Protein AF-A0A9Q8ZAK4-F1 (afdb_monomer_lite)

Structure (mmCIF, N/CA/C/O backbone):
data_AF-A0A9Q8ZAK4-F1
#
_entry.id   AF-A0A9Q8ZAK4-F1
#
loop_
_atom_site.group_PDB
_atom_site.id
_atom_site.type_symbol
_atom_site.label_atom_id
_atom_site.label_alt_id
_atom_site.label_comp_id
_atom_site.label_asym_id
_atom_site.label_entity_id
_atom_site.label_seq_id
_atom_site.pdbx_PDB_ins_code
_atom_site.Cartn_x
_atom_site.Cartn_y
_atom_site.Cartn_z
_atom_site.occupancy
_atom_site.B_iso_or_equiv
_atom_site.auth_seq_id
_atom_site.auth_comp_id
_atom_site.auth_asym_id
_atom_site.auth_atom_id
_atom_site.pdbx_PDB_model_num
ATOM 1 N N . MET A 1 1 ? 20.906 -42.081 -6.241 1.00 56.72 1 MET A N 1
ATOM 2 C CA . MET A 1 1 ? 20.458 -42.045 -4.827 1.00 56.72 1 MET A CA 1
ATOM 3 C C . MET A 1 1 ? 19.533 -43.233 -4.603 1.00 56.72 1 MET A C 1
ATOM 5 O O . MET A 1 1 ? 18.628 -43.411 -5.404 1.00 56.72 1 MET A O 1
ATOM 9 N N . SER A 1 2 ? 19.815 -44.081 -3.608 1.00 61.69 2 SER A N 1
ATOM 10 C CA . SER A 1 2 ? 19.090 -45.343 -3.361 1.00 61.69 2 SER A CA 1
ATOM 11 C C . SER A 1 2 ? 17.589 -45.105 -3.151 1.00 61.69 2 SER A C 1
ATOM 13 O O . SER A 1 2 ? 17.225 -44.240 -2.353 1.00 61.69 2 SER A O 1
ATOM 15 N N . ASP A 1 3 ? 16.723 -45.868 -3.829 1.00 68.31 3 ASP A N 1
ATOM 16 C CA . ASP A 1 3 ? 15.257 -45.692 -3.817 1.00 68.31 3 ASP A CA 1
ATOM 17 C C . ASP A 1 3 ? 14.635 -45.694 -2.416 1.00 68.31 3 ASP A C 1
ATOM 19 O O . ASP A 1 3 ? 13.614 -45.049 -2.193 1.00 68.31 3 ASP A O 1
ATOM 23 N N . ARG A 1 4 ? 15.293 -46.314 -1.431 1.00 71.94 4 ARG A N 1
ATOM 24 C CA . ARG A 1 4 ? 14.841 -46.327 -0.031 1.00 71.94 4 ARG A CA 1
ATOM 25 C C . ARG A 1 4 ? 14.825 -44.936 0.610 1.00 71.94 4 ARG A C 1
ATOM 27 O O . ARG A 1 4 ? 13.959 -44.657 1.430 1.00 71.94 4 ARG A O 1
ATOM 34 N N . SER A 1 5 ? 15.730 -44.042 0.206 1.00 74.25 5 SER A N 1
ATOM 35 C CA . SER A 1 5 ? 15.838 -42.684 0.770 1.00 74.25 5 SER A CA 1
ATOM 36 C C . SER A 1 5 ? 14.594 -41.822 0.517 1.00 74.25 5 SER A C 1
ATOM 38 O O . SER A 1 5 ? 14.198 -41.052 1.389 1.00 74.25 5 SER A O 1
ATOM 40 N N . LYS A 1 6 ? 13.911 -42.013 -0.619 1.00 74.06 6 LYS A N 1
ATOM 41 C CA . LYS A 1 6 ? 12.678 -41.284 -0.959 1.00 74.06 6 LYS A CA 1
ATOM 42 C C . LYS A 1 6 ? 11.529 -41.642 -0.012 1.00 74.06 6 LYS A C 1
ATOM 44 O O . LYS A 1 6 ? 10.788 -40.759 0.405 1.00 74.0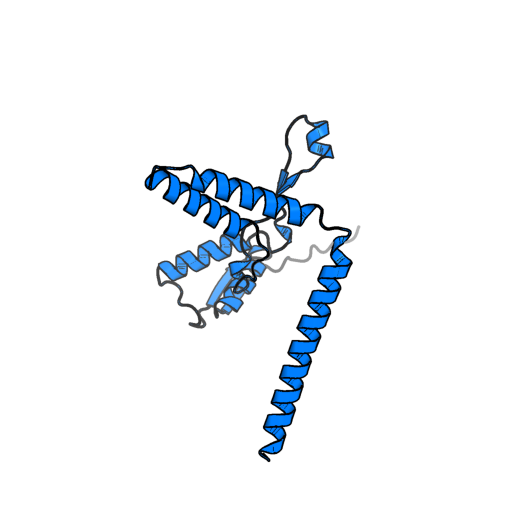6 6 LYS A O 1
ATOM 49 N N . TYR A 1 7 ? 11.423 -42.914 0.379 1.00 83.19 7 TYR A N 1
ATOM 50 C CA . TYR A 1 7 ? 10.396 -43.380 1.315 1.00 83.19 7 TYR A CA 1
ATOM 51 C C . TYR A 1 7 ? 10.625 -42.868 2.738 1.00 83.19 7 TYR A C 1
ATOM 53 O O . TYR A 1 7 ? 9.658 -42.549 3.420 1.00 83.19 7 TYR A O 1
ATOM 61 N N . TYR A 1 8 ? 11.881 -42.723 3.175 1.00 84.81 8 TYR A N 1
ATOM 62 C CA . TYR A 1 8 ? 12.183 -42.111 4.473 1.00 84.81 8 TYR A CA 1
ATOM 63 C C . TYR A 1 8 ? 11.834 -40.622 4.504 1.00 84.81 8 TYR A C 1
ATOM 65 O O . TYR A 1 8 ? 11.257 -40.158 5.482 1.00 84.81 8 TYR A O 1
ATOM 73 N N . ILE A 1 9 ? 12.125 -39.884 3.428 1.00 85.00 9 ILE A N 1
ATOM 74 C CA . ILE A 1 9 ? 11.768 -38.462 3.318 1.00 85.00 9 ILE A CA 1
ATOM 75 C C . ILE A 1 9 ? 10.245 -38.295 3.291 1.00 85.00 9 ILE A C 1
ATOM 77 O O . ILE A 1 9 ? 9.699 -37.481 4.034 1.00 85.00 9 ILE A O 1
ATOM 81 N N . LEU A 1 10 ? 9.549 -39.103 2.485 1.00 85.88 10 LEU A N 1
ATOM 82 C CA . LEU A 1 10 ? 8.091 -39.070 2.401 1.00 85.88 10 LEU A CA 1
ATOM 83 C C . LEU A 1 10 ? 7.437 -39.476 3.731 1.00 85.88 10 LEU A C 1
ATOM 85 O O . LEU A 1 10 ? 6.501 -38.823 4.181 1.00 85.88 10 LEU A O 1
ATOM 89 N N . GLY A 1 11 ? 7.962 -40.508 4.392 1.00 87.50 11 GLY A N 1
ATOM 90 C CA . GLY A 1 11 ? 7.497 -40.950 5.705 1.00 87.50 11 GLY A CA 1
ATOM 91 C C . GLY A 1 11 ? 7.700 -39.891 6.789 1.00 87.50 11 GLY A C 1
ATOM 92 O O . GLY A 1 11 ? 6.776 -39.620 7.551 1.00 87.50 11 GLY A O 1
ATOM 93 N N . ALA A 1 12 ? 8.865 -39.238 6.824 1.00 87.44 12 ALA A N 1
ATOM 94 C CA . ALA A 1 12 ? 9.144 -38.151 7.762 1.00 87.44 12 ALA A CA 1
ATOM 95 C C . ALA A 1 12 ? 8.226 -36.938 7.530 1.00 87.44 12 ALA A C 1
ATOM 97 O O . ALA A 1 12 ? 7.729 -36.351 8.491 1.00 87.44 12 ALA A O 1
ATOM 98 N N . PHE A 1 13 ? 7.947 -36.599 6.267 1.00 91.19 13 PHE A N 1
ATOM 99 C CA . PHE A 1 13 ? 7.023 -35.522 5.913 1.00 91.19 13 PHE A CA 1
ATOM 100 C C . PHE A 1 13 ? 5.583 -35.828 6.351 1.00 91.19 13 PHE A C 1
ATOM 102 O O . PHE A 1 13 ? 4.941 -34.992 6.985 1.00 91.19 13 PHE A O 1
ATOM 109 N N . LEU A 1 14 ? 5.089 -37.040 6.076 1.00 92.50 14 LEU A N 1
ATOM 110 C CA . LEU A 1 14 ? 3.740 -37.461 6.470 1.00 92.50 14 LEU A CA 1
ATOM 111 C C . LEU A 1 14 ? 3.579 -37.537 7.993 1.00 92.50 14 LEU A C 1
ATOM 113 O O . LEU A 1 14 ? 2.558 -37.097 8.522 1.00 92.50 14 LEU A O 1
ATOM 117 N N . LEU A 1 15 ? 4.593 -38.037 8.707 1.00 92.44 15 LEU A N 1
ATOM 118 C CA . LEU A 1 15 ? 4.604 -38.065 10.170 1.00 92.44 15 LEU A CA 1
ATOM 119 C C . LEU A 1 15 ? 4.583 -36.643 10.753 1.00 92.44 15 LEU A C 1
ATOM 121 O O . LEU A 1 15 ? 3.821 -36.369 11.679 1.00 92.44 15 LEU A O 1
ATOM 125 N N . GLY A 1 16 ? 5.377 -35.730 10.183 1.00 88.56 16 GLY A N 1
ATOM 126 C CA . GLY A 1 16 ? 5.405 -34.321 10.576 1.00 88.56 16 GLY A CA 1
ATOM 127 C C . GLY A 1 16 ? 4.066 -33.617 10.348 1.00 88.56 16 GLY A C 1
ATOM 128 O O . GLY A 1 16 ? 3.574 -32.933 11.243 1.00 88.56 16 GLY A O 1
ATOM 129 N N . ALA A 1 17 ? 3.432 -33.839 9.194 1.00 87.31 17 ALA A N 1
ATOM 130 C CA . ALA A 1 17 ? 2.110 -33.292 8.891 1.00 87.31 17 ALA A CA 1
ATOM 131 C C . ALA A 1 17 ? 1.033 -33.825 9.853 1.00 87.31 17 ALA A C 1
ATOM 133 O O . ALA A 1 17 ? 0.234 -33.051 10.379 1.00 87.31 17 ALA A O 1
ATOM 134 N N . ALA A 1 18 ? 1.042 -35.130 10.146 1.00 90.81 18 ALA A N 1
ATOM 135 C CA . ALA A 1 18 ? 0.107 -35.738 11.091 1.00 90.81 18 ALA A CA 1
ATOM 136 C C . ALA A 1 18 ? 0.296 -35.204 12.522 1.00 90.81 18 ALA A C 1
ATOM 138 O O . ALA A 1 18 ? -0.685 -34.884 13.196 1.00 90.81 18 ALA A O 1
ATOM 139 N N . ALA A 1 19 ? 1.545 -35.053 12.973 1.00 88.75 19 ALA A N 1
ATOM 140 C CA . ALA A 1 19 ? 1.863 -34.477 14.276 1.00 88.75 19 ALA A CA 1
ATOM 141 C C . ALA A 1 19 ? 1.426 -33.007 14.376 1.00 88.75 19 ALA A C 1
ATOM 143 O O . ALA A 1 19 ? 0.854 -32.612 15.391 1.00 88.75 19 ALA A O 1
ATOM 144 N N . ALA A 1 20 ? 1.623 -32.217 13.316 1.00 83.38 20 ALA A N 1
ATOM 145 C CA . ALA A 1 20 ? 1.186 -30.823 13.260 1.00 83.38 20 ALA A CA 1
ATOM 146 C C . ALA A 1 20 ? -0.344 -30.689 13.341 1.00 83.38 20 ALA A C 1
ATOM 148 O O . ALA A 1 20 ? -0.843 -29.849 14.087 1.00 83.38 20 ALA A O 1
ATOM 149 N N . ILE A 1 21 ? -1.090 -31.550 12.639 1.00 88.12 21 ILE A N 1
ATOM 150 C CA . ILE A 1 21 ? -2.563 -31.583 12.695 1.00 88.12 21 ILE A CA 1
ATOM 151 C C . ILE A 1 21 ? -3.055 -32.020 14.084 1.00 88.12 21 ILE A C 1
ATOM 153 O O . ILE A 1 21 ? -4.011 -31.458 14.617 1.00 88.12 21 ILE A O 1
ATOM 157 N N . ALA A 1 22 ? -2.414 -33.017 14.698 1.00 86.44 22 ALA A N 1
ATOM 158 C CA . ALA A 1 22 ? -2.772 -33.464 16.044 1.00 86.44 22 ALA A CA 1
ATOM 159 C C . ALA A 1 22 ? -2.488 -32.381 17.097 1.00 86.44 22 ALA A C 1
ATOM 161 O O . ALA A 1 22 ? -3.293 -32.171 18.007 1.00 86.44 22 ALA A O 1
ATOM 162 N N . TYR A 1 23 ? -1.367 -31.671 16.952 1.00 85.81 23 TYR A N 1
ATOM 163 C CA . TYR A 1 23 ? -0.989 -30.570 17.828 1.00 85.81 23 TYR A CA 1
ATOM 164 C C . TYR A 1 23 ? -1.939 -29.377 17.685 1.00 85.81 23 TYR A C 1
ATOM 166 O O . TYR A 1 23 ? -2.430 -28.880 18.696 1.00 85.81 23 TYR A O 1
ATOM 174 N N . SER A 1 24 ? -2.282 -28.969 16.457 1.00 79.56 24 SER A N 1
ATOM 175 C CA . SER A 1 24 ? -3.231 -27.870 16.235 1.00 79.56 24 SER A CA 1
ATOM 176 C C . SER A 1 24 ? -4.619 -28.196 16.782 1.00 79.56 24 SER A C 1
ATOM 178 O O . SER A 1 24 ? -5.216 -27.363 17.455 1.00 79.56 24 SER A O 1
ATOM 180 N N . LYS A 1 25 ? -5.098 -29.435 16.605 1.00 80.62 25 LYS A N 1
ATOM 181 C CA . LYS A 1 25 ? -6.383 -29.884 17.162 1.00 80.62 25 LYS A CA 1
ATOM 182 C C . LYS A 1 25 ? -6.397 -29.876 18.694 1.00 80.62 25 LYS A C 1
ATOM 184 O O . LYS A 1 25 ? -7.427 -29.568 19.289 1.00 80.62 25 LYS A O 1
ATOM 189 N N . ARG A 1 26 ? -5.268 -30.198 19.337 1.00 75.69 26 ARG A N 1
ATOM 190 C CA . ARG A 1 26 ? -5.114 -30.128 20.799 1.00 75.69 26 ARG A CA 1
ATOM 191 C C . ARG A 1 26 ? -5.068 -28.682 21.295 1.00 75.69 26 ARG A C 1
ATOM 193 O O . ARG A 1 26 ? -5.729 -28.374 22.278 1.00 75.69 26 ARG A O 1
ATOM 200 N N . LEU A 1 27 ? -4.382 -27.798 20.571 1.00 66.38 27 LEU A N 1
ATOM 201 C CA . LEU A 1 27 ? -4.333 -26.367 20.874 1.00 66.38 27 LEU A CA 1
ATOM 202 C C . LEU A 1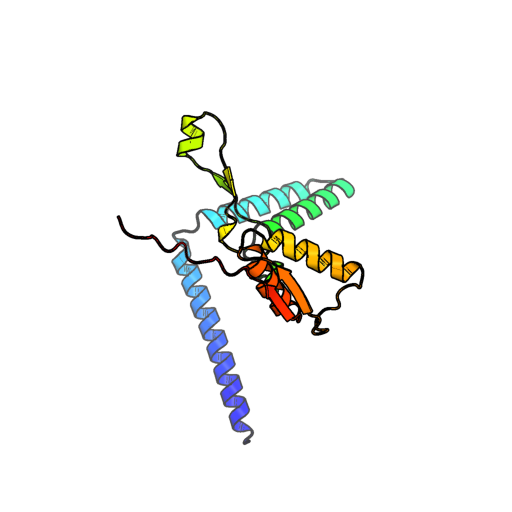 27 ? -5.718 -25.707 20.731 1.00 66.38 27 LEU A C 1
ATOM 204 O O . LEU A 1 27 ? -6.123 -24.921 21.580 1.00 66.38 27 LEU A O 1
ATOM 208 N N . SER A 1 28 ? -6.493 -26.082 19.707 1.00 56.44 28 SER A N 1
ATOM 209 C CA . SER A 1 28 ? -7.885 -25.637 19.543 1.00 56.44 28 SER A CA 1
ATOM 210 C C . SER A 1 28 ? -8.817 -26.150 20.647 1.00 56.44 28 SER A C 1
ATOM 212 O O . SER A 1 28 ? -9.809 -25.496 20.951 1.00 56.44 28 SER A O 1
ATOM 214 N N . ALA A 1 29 ? -8.516 -27.303 21.256 1.00 60.19 29 ALA A N 1
ATOM 215 C CA . ALA A 1 29 ? -9.269 -27.821 22.398 1.00 60.19 29 ALA A CA 1
ATOM 216 C C . ALA A 1 29 ? -8.908 -27.109 23.717 1.00 60.19 29 ALA A C 1
ATOM 218 O O . ALA A 1 29 ? -9.773 -26.976 24.578 1.00 60.19 29 ALA A O 1
ATOM 219 N N . GLU A 1 30 ? -7.670 -26.623 23.863 1.00 56.06 30 GLU A N 1
ATOM 220 C CA . GLU A 1 30 ? -7.218 -25.840 25.025 1.00 56.06 30 GLU A CA 1
ATOM 221 C C . GLU A 1 30 ? -7.658 -24.365 24.954 1.00 56.06 30 GLU A C 1
ATOM 223 O O . GLU A 1 30 ? -8.055 -23.803 25.972 1.00 56.06 30 GLU A O 1
ATOM 228 N N . ASN A 1 31 ? -7.708 -23.758 23.761 1.00 46.62 31 ASN A N 1
ATOM 229 C CA . ASN A 1 31 ? -8.187 -22.377 23.566 1.00 46.62 31 ASN A CA 1
ATOM 230 C C . ASN A 1 31 ? -9.713 -22.208 23.675 1.00 46.62 31 ASN A C 1
ATOM 232 O O . ASN A 1 31 ? -10.211 -21.087 23.651 1.00 46.62 31 ASN A O 1
ATOM 236 N N . ASN A 1 32 ? -10.478 -23.290 23.856 1.00 44.09 32 ASN A N 1
ATOM 237 C CA . ASN A 1 32 ? -11.934 -23.229 24.033 1.00 44.09 32 ASN A CA 1
ATOM 238 C C . ASN A 1 32 ? -12.396 -22.577 25.352 1.00 44.09 32 ASN A C 1
ATOM 240 O O . ASN A 1 32 ? -13.593 -22.564 25.629 1.00 44.09 32 ASN A O 1
ATOM 244 N N . ASN A 1 33 ? -11.473 -22.027 26.146 1.00 46.28 33 ASN A N 1
ATOM 245 C CA . ASN A 1 33 ? -11.776 -21.275 27.361 1.00 46.28 33 ASN A CA 1
ATOM 246 C C . ASN A 1 33 ? -11.605 -19.750 27.217 1.00 46.28 33 ASN A C 1
ATOM 248 O O . ASN A 1 33 ? -11.805 -19.052 28.205 1.00 46.28 33 ASN A O 1
ATOM 252 N N . ASP A 1 34 ? -11.271 -19.230 26.024 1.00 47.72 34 ASP A N 1
ATOM 253 C CA . ASP A 1 34 ? -11.082 -17.780 25.802 1.00 47.72 34 ASP A CA 1
ATOM 254 C C . ASP A 1 34 ? -11.651 -17.273 24.451 1.00 47.72 34 ASP A C 1
ATOM 256 O O . ASP A 1 34 ? -11.241 -16.249 23.911 1.00 47.72 34 ASP A O 1
ATOM 260 N N . ASN A 1 35 ? -12.629 -17.987 23.878 1.00 45.91 35 ASN A N 1
ATOM 261 C CA . ASN A 1 35 ? -13.191 -17.710 22.545 1.00 45.91 35 ASN A CA 1
ATOM 262 C C . ASN A 1 35 ? -14.446 -16.814 22.584 1.00 45.91 35 ASN A C 1
ATOM 264 O O . ASN A 1 35 ? -15.500 -17.178 22.062 1.00 45.91 35 ASN A O 1
ATOM 268 N N . GLY A 1 36 ? -14.350 -15.633 23.199 1.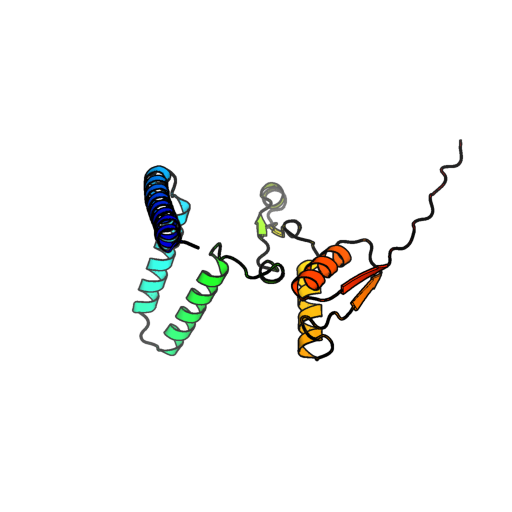00 49.06 36 GLY A N 1
ATOM 269 C CA . GLY A 1 36 ? -15.442 -14.646 23.183 1.00 49.06 36 GLY A CA 1
ATOM 270 C C . GLY A 1 36 ? -15.673 -14.004 21.806 1.00 49.06 36 GLY A C 1
ATOM 271 O O . GLY A 1 36 ? -16.817 -13.772 21.411 1.00 49.06 36 GLY A O 1
ATOM 272 N N . ASP A 1 37 ? -14.601 -13.772 21.044 1.00 51.19 37 ASP A N 1
ATOM 273 C CA . ASP A 1 37 ? -14.655 -12.924 19.846 1.00 51.19 37 ASP A CA 1
ATOM 274 C C . ASP A 1 37 ? -14.965 -13.705 18.553 1.00 51.19 37 ASP A C 1
ATOM 276 O O . ASP A 1 37 ? -15.833 -13.285 17.781 1.00 51.19 37 ASP A O 1
ATOM 280 N N . ASP A 1 38 ? -14.375 -14.888 18.341 1.00 49.72 38 ASP A N 1
ATOM 281 C CA . ASP A 1 38 ? -14.614 -15.706 17.133 1.00 49.72 38 ASP A CA 1
ATOM 282 C C . ASP A 1 38 ? -16.042 -16.272 17.065 1.00 49.72 38 ASP A C 1
ATOM 284 O O . ASP A 1 38 ? -16.639 -16.400 15.990 1.00 49.72 38 ASP A O 1
ATOM 288 N N . GLN A 1 39 ? -16.636 -16.568 18.223 1.00 50.78 39 GLN A N 1
ATOM 289 C CA . GLN A 1 39 ? -17.994 -17.101 18.307 1.00 50.78 39 GLN A CA 1
ATOM 290 C C . GLN A 1 39 ? -19.045 -16.031 17.965 1.00 50.78 39 GLN A C 1
ATOM 292 O O . GLN A 1 39 ? -20.084 -16.351 17.381 1.00 50.78 39 GLN A O 1
ATOM 297 N N . SER A 1 40 ? -18.744 -14.755 18.242 1.00 55.56 40 SER A N 1
ATOM 298 C CA . SER A 1 40 ? -19.592 -13.616 17.873 1.00 55.56 40 SER A CA 1
ATOM 299 C C . SER A 1 40 ? -19.607 -13.381 16.359 1.00 55.56 40 SER A C 1
ATOM 301 O O . SER A 1 40 ? -20.674 -13.184 15.777 1.00 55.56 40 SER A O 1
ATOM 303 N N . LEU A 1 41 ? -18.449 -13.506 15.701 1.00 56.41 41 LEU A N 1
ATOM 304 C CA . LEU A 1 41 ? -18.294 -13.284 14.264 1.00 56.41 41 LEU A CA 1
ATOM 305 C C . LEU A 1 41 ? -18.984 -14.389 13.452 1.00 56.41 41 LEU A C 1
ATOM 307 O O . LEU A 1 41 ? -19.680 -14.108 12.476 1.00 56.41 41 LEU A O 1
ATOM 311 N N . LEU A 1 42 ? -18.861 -15.644 13.895 1.00 59.69 42 LEU A N 1
ATOM 312 C CA . LEU A 1 42 ? -19.557 -16.787 13.297 1.00 59.69 42 LEU A CA 1
ATOM 313 C C . LEU A 1 42 ? -21.077 -16.713 13.506 1.00 59.69 42 LEU A C 1
ATOM 315 O O . LEU A 1 42 ? -21.831 -16.994 12.574 1.00 59.69 42 LEU A O 1
ATOM 319 N N . ALA A 1 43 ? -21.543 -16.279 14.683 1.00 62.81 43 ALA A N 1
ATOM 320 C CA . ALA A 1 43 ? -22.968 -16.050 14.934 1.00 62.81 43 ALA A CA 1
ATOM 321 C C . ALA A 1 43 ? -23.529 -14.909 14.063 1.00 62.81 43 ALA A C 1
ATOM 323 O O . ALA A 1 43 ? -24.632 -15.012 13.517 1.00 62.81 43 ALA A O 1
ATOM 324 N N . GLN A 1 44 ? -22.747 -13.845 13.862 1.00 64.56 44 GLN A N 1
ATOM 325 C CA . GLN A 1 44 ? -23.103 -12.728 12.990 1.00 64.56 44 GLN A CA 1
ATOM 326 C C . GLN A 1 44 ? -23.171 -13.170 11.518 1.00 64.56 44 GLN A C 1
ATOM 328 O O . GLN A 1 44 ? -24.157 -12.875 10.840 1.00 64.56 44 GLN A O 1
ATOM 333 N N . GLN A 1 45 ? -22.211 -13.976 11.050 1.00 61.09 45 GLN A N 1
ATOM 334 C CA . GLN A 1 45 ? -22.228 -14.580 9.710 1.00 61.09 45 GLN A CA 1
ATOM 335 C C . GLN A 1 45 ? -23.427 -15.520 9.500 1.00 61.09 45 GLN A C 1
ATOM 337 O O . GLN A 1 45 ? -24.074 -15.471 8.453 1.00 61.09 45 GLN A O 1
ATOM 342 N N . GLN A 1 46 ? -23.778 -16.334 10.500 1.00 67.81 46 GLN A N 1
ATOM 343 C CA . GLN A 1 46 ? -24.948 -17.218 10.440 1.00 67.81 46 GLN A CA 1
ATOM 344 C C . GLN A 1 46 ? -26.266 -16.434 10.373 1.00 67.81 46 GLN A C 1
ATOM 346 O O . GLN A 1 46 ? -27.163 -16.805 9.614 1.00 67.81 46 GLN A O 1
ATOM 351 N N . SER A 1 47 ? -26.384 -15.323 11.108 1.00 66.62 47 SER A N 1
ATOM 352 C CA . SER A 1 47 ? -27.581 -14.470 11.057 1.00 66.62 47 SER A CA 1
ATOM 353 C C . SER A 1 47 ? -27.758 -13.764 9.705 1.00 66.62 47 SER A C 1
ATOM 355 O O . SER A 1 47 ? -28.877 -13.716 9.192 1.00 66.62 47 SER A O 1
ATOM 357 N N . LEU A 1 48 ? -26.665 -13.315 9.078 1.00 64.56 48 LEU A N 1
ATOM 358 C CA . LEU A 1 48 ? -26.671 -12.733 7.730 1.00 64.56 48 LEU A CA 1
ATOM 359 C C . LEU A 1 48 ? -27.062 -13.766 6.662 1.00 64.56 48 LEU A C 1
ATOM 361 O O . LEU A 1 48 ? -27.869 -13.469 5.781 1.00 64.56 48 LEU A O 1
ATOM 365 N N . LEU A 1 49 ? -26.562 -15.002 6.774 1.00 65.75 49 LEU A N 1
ATOM 366 C CA . LEU A 1 49 ? -26.954 -16.110 5.892 1.00 65.75 49 LEU A CA 1
ATOM 367 C C . LEU A 1 49 ? -28.446 -16.458 6.022 1.00 65.75 49 LEU A C 1
ATOM 369 O O . LEU A 1 49 ? -29.119 -16.693 5.018 1.00 65.75 49 LEU A O 1
ATOM 373 N N . LEU A 1 50 ? -28.991 -16.440 7.241 1.00 67.00 50 LEU A N 1
ATOM 374 C CA . LEU A 1 50 ? -30.420 -16.663 7.490 1.00 67.00 50 LEU A CA 1
ATOM 375 C C . LEU A 1 50 ? -31.302 -15.516 6.973 1.00 67.00 50 LEU A C 1
ATOM 377 O O . LEU A 1 50 ? -32.437 -15.757 6.558 1.00 67.00 50 LEU A O 1
ATOM 381 N N . GLN A 1 51 ? -30.804 -14.277 6.986 1.00 64.19 51 GLN A N 1
ATOM 382 C CA . GLN A 1 51 ? -31.490 -13.130 6.384 1.00 64.19 51 GLN A CA 1
ATOM 383 C C . GLN A 1 51 ? -31.495 -13.216 4.854 1.00 64.19 51 GLN A C 1
ATOM 385 O O . GLN A 1 51 ? -32.536 -12.976 4.248 1.00 64.19 51 GLN A O 1
ATOM 390 N N . LEU A 1 52 ? -30.385 -13.640 4.241 1.00 60.59 52 LEU A N 1
ATOM 391 C CA . LEU A 1 52 ? -30.277 -13.890 2.799 1.00 60.59 52 LEU A CA 1
ATOM 392 C C . LEU A 1 52 ? -31.233 -14.988 2.315 1.00 60.59 52 LEU A C 1
ATOM 394 O O . LEU A 1 52 ? -31.846 -14.842 1.262 1.00 60.59 52 LEU A O 1
ATOM 398 N N . ALA A 1 53 ? -31.429 -16.047 3.107 1.00 64.00 53 ALA A N 1
ATOM 399 C CA . ALA A 1 53 ? -32.353 -17.137 2.782 1.00 64.00 53 ALA A CA 1
ATOM 400 C C . ALA A 1 53 ? -33.839 -16.713 2.730 1.00 64.00 53 ALA A C 1
ATOM 402 O O . ALA A 1 53 ? -34.663 -17.450 2.196 1.00 64.00 53 ALA A O 1
ATOM 403 N N . LYS A 1 54 ? -34.195 -15.542 3.281 1.00 66.50 54 LYS A N 1
ATOM 404 C CA . LYS A 1 54 ? -35.563 -14.986 3.260 1.00 66.50 54 LYS A CA 1
ATOM 405 C C . LYS A 1 54 ? -35.815 -14.024 2.094 1.00 66.50 54 LYS A C 1
ATOM 407 O O . LYS A 1 54 ? -36.925 -13.507 1.966 1.00 66.50 54 LYS A O 1
ATOM 412 N N . VAL A 1 55 ? -34.800 -13.738 1.279 1.00 64.12 55 VAL A N 1
ATOM 413 C CA . VAL A 1 55 ? -34.898 -12.785 0.170 1.00 64.12 55 VAL A CA 1
ATOM 414 C C . VAL A 1 55 ? -35.406 -13.508 -1.078 1.00 64.12 55 VAL A C 1
ATOM 416 O O . VAL A 1 55 ? -34.719 -14.354 -1.638 1.00 64.12 55 VAL A O 1
ATOM 419 N N . ASN A 1 56 ? -36.606 -13.143 -1.533 1.00 62.59 56 ASN A N 1
ATOM 420 C CA . ASN A 1 56 ? -37.240 -13.724 -2.726 1.00 62.59 56 ASN A CA 1
ATOM 421 C C . ASN A 1 56 ? -36.874 -12.994 -4.033 1.00 62.59 56 ASN A C 1
ATOM 423 O O . ASN A 1 56 ? -37.338 -13.379 -5.104 1.00 62.59 56 ASN A O 1
ATOM 427 N N . ASP A 1 57 ? -36.073 -11.931 -3.947 1.00 75.75 57 ASP A N 1
ATOM 428 C CA . ASP A 1 57 ? -35.653 -11.101 -5.074 1.00 75.75 57 ASP A CA 1
ATOM 429 C C . ASP A 1 57 ? -34.184 -11.387 -5.431 1.00 75.75 57 ASP A C 1
ATOM 431 O O . ASP A 1 57 ? -33.275 -11.195 -4.617 1.00 75.75 57 ASP A O 1
ATOM 435 N N . LEU A 1 58 ? -33.956 -11.865 -6.657 1.00 67.31 58 LEU A N 1
ATOM 436 C CA . LEU A 1 58 ? -32.643 -12.281 -7.159 1.00 67.31 58 LEU A CA 1
ATOM 437 C C . LEU A 1 58 ? -31.621 -11.135 -7.166 1.00 67.31 58 LEU A C 1
ATOM 439 O O . LEU A 1 58 ? -30.438 -11.379 -6.914 1.00 67.31 58 LEU A O 1
ATOM 443 N N . ASP A 1 59 ? -32.054 -9.893 -7.394 1.00 70.06 59 ASP A N 1
ATOM 444 C CA . ASP A 1 59 ? -31.151 -8.736 -7.421 1.00 70.06 59 ASP A CA 1
ATOM 445 C C . ASP A 1 59 ? -30.735 -8.303 -6.010 1.00 70.06 59 ASP A C 1
ATOM 447 O O . ASP A 1 59 ? -29.572 -7.953 -5.767 1.00 70.06 59 ASP A O 1
ATOM 451 N N . ALA A 1 60 ? -31.659 -8.388 -5.052 1.00 67.56 60 ALA A N 1
ATOM 452 C CA . ALA A 1 60 ? -31.374 -8.147 -3.642 1.00 67.56 60 ALA A CA 1
ATOM 453 C C . ALA A 1 60 ? -30.466 -9.241 -3.058 1.00 67.56 60 ALA A C 1
ATOM 455 O O . ALA A 1 60 ? -29.534 -8.936 -2.310 1.00 67.56 60 ALA A O 1
ATOM 456 N N . LEU A 1 61 ? -30.673 -10.499 -3.461 1.00 69.06 61 LEU A N 1
ATOM 457 C CA . LEU A 1 61 ? -29.829 -11.623 -3.062 1.00 69.06 61 LEU A CA 1
ATOM 458 C C . LEU A 1 61 ? -28.412 -11.474 -3.623 1.00 69.06 61 LEU A C 1
ATOM 460 O O . LEU A 1 61 ? -27.449 -11.622 -2.878 1.00 69.06 61 LEU A O 1
ATOM 464 N N . ARG A 1 62 ? -28.266 -11.083 -4.897 1.00 70.69 62 ARG A N 1
ATOM 465 C CA . ARG A 1 62 ? -26.957 -10.814 -5.514 1.00 70.69 62 ARG A CA 1
ATOM 466 C C . ARG A 1 62 ? -26.208 -9.680 -4.815 1.00 70.69 62 ARG A C 1
ATOM 468 O O . ARG A 1 62 ? -25.007 -9.804 -4.583 1.00 70.69 62 ARG A O 1
ATOM 475 N N . LYS A 1 63 ? -26.897 -8.590 -4.461 1.00 74.62 63 LYS A N 1
ATOM 476 C CA . LYS A 1 63 ? -26.300 -7.490 -3.686 1.00 74.62 63 LYS A CA 1
ATOM 477 C C . LYS A 1 63 ? -25.863 -7.938 -2.296 1.00 74.62 63 LYS A C 1
ATOM 479 O O . LYS A 1 63 ? -24.741 -7.637 -1.908 1.00 74.62 63 LYS A O 1
ATOM 484 N N . GLY A 1 64 ? -26.703 -8.684 -1.582 1.00 71.25 64 GLY A N 1
ATOM 485 C CA . GLY A 1 64 ? -26.360 -9.176 -0.250 1.00 71.25 64 GLY A CA 1
ATOM 486 C C . GLY A 1 64 ? -25.207 -10.185 -0.266 1.00 71.25 64 GLY A C 1
ATOM 487 O O . GLY A 1 64 ? -24.352 -10.145 0.611 1.00 71.25 64 GLY A O 1
ATOM 488 N N . LEU A 1 65 ? -25.114 -11.030 -1.297 1.00 74.81 65 LEU A N 1
ATOM 489 C CA . LEU A 1 65 ? -23.988 -11.952 -1.487 1.00 74.81 65 LEU A CA 1
ATOM 490 C C . LEU A 1 65 ? -22.678 -11.201 -1.760 1.00 74.81 65 LEU A C 1
ATOM 492 O O . LEU A 1 65 ? -21.665 -11.514 -1.145 1.00 74.81 65 LEU A O 1
ATOM 496 N N . LEU A 1 66 ? -22.719 -10.167 -2.610 1.00 73.88 66 LEU A N 1
ATOM 497 C CA . LEU A 1 66 ? -21.575 -9.283 -2.862 1.00 73.88 66 LEU A CA 1
ATOM 498 C C . LEU A 1 66 ? -21.136 -8.529 -1.601 1.00 73.88 66 LEU A C 1
ATOM 500 O O . LEU A 1 66 ? -19.948 -8.299 -1.401 1.00 73.88 66 LEU A O 1
ATOM 504 N N . GLU A 1 67 ? -22.080 -8.130 -0.753 1.00 70.81 67 GLU A N 1
ATOM 505 C CA . GLU A 1 67 ? -21.795 -7.425 0.495 1.00 70.81 67 GLU A CA 1
ATOM 506 C C . GLU A 1 67 ? -21.164 -8.354 1.536 1.00 70.81 67 GLU A C 1
ATOM 508 O O . GLU A 1 67 ? -20.141 -8.008 2.124 1.00 70.81 67 GLU A O 1
ATOM 513 N N . VAL A 1 68 ? -21.684 -9.577 1.670 1.00 68.31 68 VAL A N 1
ATOM 514 C CA . VAL A 1 68 ? -21.096 -10.624 2.517 1.00 68.31 68 VAL A CA 1
ATOM 515 C C . VAL A 1 68 ? -19.701 -11.018 2.029 1.00 68.31 68 VAL A C 1
ATOM 517 O O . VAL A 1 68 ? -18.782 -11.111 2.840 1.00 68.31 68 VAL A O 1
ATOM 520 N N . GLU A 1 69 ? -19.502 -11.189 0.722 1.00 70.88 69 GLU A N 1
ATOM 521 C CA . GLU A 1 69 ? -18.189 -11.470 0.127 1.00 70.88 69 GLU A CA 1
ATOM 522 C C . GLU A 1 69 ? -17.186 -10.345 0.430 1.00 70.88 69 GLU A C 1
ATOM 524 O O . GLU A 1 69 ? -16.040 -10.595 0.810 1.00 70.88 69 GLU A O 1
ATOM 529 N N . ARG A 1 70 ? -17.634 -9.087 0.359 1.00 62.97 70 ARG A N 1
ATOM 530 C CA . ARG A 1 70 ? -16.812 -7.912 0.673 1.00 62.97 70 ARG A CA 1
ATOM 531 C C . ARG A 1 70 ? -16.476 -7.816 2.161 1.00 62.97 70 ARG A C 1
ATOM 533 O O . ARG A 1 70 ? -15.342 -7.476 2.495 1.00 62.97 70 ARG A O 1
ATOM 540 N N . SER A 1 71 ? -17.419 -8.140 3.045 1.00 58.91 71 SER A N 1
ATOM 541 C CA . SER A 1 71 ? -17.197 -8.201 4.495 1.00 58.91 71 SER A CA 1
ATOM 542 C C . SER A 1 71 ? -16.257 -9.344 4.888 1.00 58.91 71 SER A C 1
ATOM 544 O O . SER A 1 71 ? -15.365 -9.141 5.711 1.00 58.91 71 SER A O 1
ATOM 546 N N . LEU A 1 72 ? -16.381 -10.515 4.256 1.00 60.69 72 LEU A N 1
ATOM 547 C CA . LEU A 1 72 ? -15.461 -11.644 4.437 1.00 60.69 72 LEU A CA 1
ATOM 548 C C . LEU A 1 72 ? -14.041 -11.291 3.969 1.00 60.69 72 LEU A C 1
ATOM 550 O O . LEU A 1 72 ? -13.074 -11.586 4.667 1.00 60.69 72 LEU A O 1
ATOM 554 N N . ALA A 1 73 ? -13.908 -10.575 2.849 1.00 59.84 73 ALA A N 1
ATOM 555 C CA . ALA A 1 73 ? -12.616 -10.106 2.345 1.00 59.84 73 ALA A CA 1
ATOM 556 C C . ALA A 1 73 ? -11.947 -9.041 3.23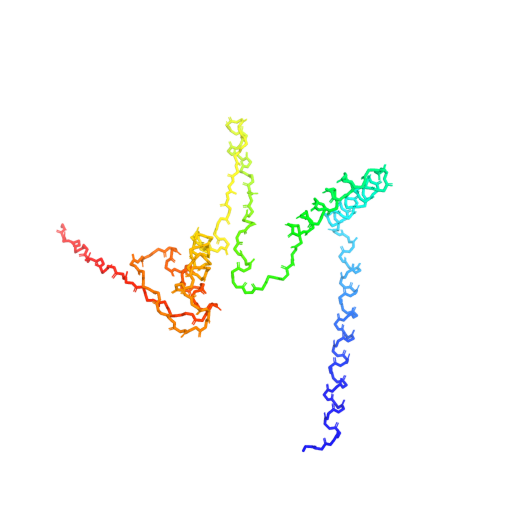9 1.00 59.84 73 ALA A C 1
ATOM 558 O O . ALA A 1 73 ? -10.723 -8.889 3.212 1.00 59.84 73 ALA A O 1
ATOM 559 N N . GLN A 1 74 ? -12.728 -8.290 4.021 1.00 55.97 74 GLN A N 1
ATOM 560 C CA . GLN A 1 74 ? -12.222 -7.234 4.905 1.00 55.97 74 GLN A CA 1
ATOM 561 C C . GLN A 1 74 ? -11.880 -7.723 6.322 1.00 55.97 74 GLN A C 1
ATOM 563 O O . GLN A 1 74 ? -11.068 -7.081 6.985 1.00 55.97 74 GLN A O 1
ATOM 568 N N . GLY A 1 75 ? -12.458 -8.842 6.777 1.00 48.12 75 GLY A N 1
ATOM 569 C CA . GLY A 1 75 ? -12.375 -9.285 8.176 1.00 48.12 75 GLY A CA 1
ATOM 570 C C . GLY A 1 75 ? -11.379 -10.403 8.496 1.00 48.12 75 GLY A C 1
ATOM 571 O O . GLY A 1 75 ? -11.069 -10.611 9.663 1.00 48.12 75 GLY A O 1
ATOM 572 N N . THR A 1 76 ? -10.859 -11.141 7.517 1.00 48.94 76 THR A N 1
ATOM 573 C CA . THR A 1 76 ? -9.999 -12.298 7.822 1.00 48.94 76 THR A CA 1
ATOM 574 C C . THR A 1 76 ? -8.517 -11.953 7.749 1.00 48.94 76 THR A C 1
ATOM 576 O O . THR A 1 76 ? -8.091 -11.260 6.823 1.00 48.94 76 THR A O 1
ATOM 579 N N . GLY A 1 77 ? -7.721 -12.507 8.672 1.00 57.12 77 GLY A N 1
ATOM 580 C CA . GLY A 1 77 ? -6.258 -12.625 8.597 1.00 57.12 77 GLY A CA 1
ATOM 581 C C . GLY A 1 77 ? -5.796 -13.487 7.415 1.00 57.12 77 GLY A C 1
ATOM 582 O O . GLY A 1 77 ? -5.082 -14.470 7.583 1.00 57.12 77 GLY A O 1
ATOM 583 N N . ALA A 1 78 ? -6.256 -13.144 6.215 1.00 67.06 78 ALA A N 1
ATOM 584 C CA . ALA A 1 78 ? -5.887 -13.760 4.963 1.00 67.06 78 ALA A CA 1
ATOM 585 C C . ALA A 1 78 ? -4.412 -13.464 4.687 1.00 67.06 78 ALA A C 1
ATOM 587 O O . ALA A 1 78 ? -3.974 -12.310 4.751 1.00 67.06 78 ALA A O 1
ATOM 588 N N . ILE A 1 79 ? -3.660 -14.519 4.376 1.00 76.31 79 ILE A N 1
ATOM 589 C CA . ILE A 1 79 ? -2.269 -14.424 3.942 1.00 76.31 79 ILE A CA 1
ATOM 590 C C . ILE A 1 79 ? -2.243 -13.536 2.695 1.00 76.31 79 ILE A C 1
ATOM 592 O O . ILE A 1 79 ? -2.894 -13.833 1.695 1.00 76.31 79 ILE A O 1
ATOM 596 N N . ARG A 1 80 ? -1.548 -12.400 2.787 1.00 80.88 80 ARG A N 1
ATOM 597 C CA . ARG A 1 80 ? -1.419 -11.446 1.684 1.00 80.88 80 ARG A CA 1
ATOM 598 C C . ARG A 1 80 ? -0.278 -11.876 0.768 1.00 80.88 80 ARG A C 1
ATOM 600 O O . ARG A 1 80 ? 0.797 -12.233 1.243 1.00 80.88 80 ARG A O 1
ATOM 607 N N . GLU A 1 81 ? -0.517 -11.797 -0.535 1.00 81.81 81 GLU A N 1
ATOM 608 C CA . GLU A 1 81 ? 0.509 -12.014 -1.554 1.00 81.81 81 GLU A CA 1
ATOM 609 C C . GLU A 1 81 ? 1.394 -10.766 -1.677 1.00 81.81 81 GLU A C 1
ATOM 611 O O . GLU A 1 81 ? 0.919 -9.679 -2.023 1.00 81.81 81 GLU A O 1
ATOM 616 N N . GLY A 1 82 ? 2.685 -10.927 -1.387 1.00 82.69 82 GLY A N 1
ATOM 617 C CA . GLY A 1 82 ? 3.676 -9.857 -1.496 1.00 82.69 82 GLY A CA 1
ATOM 618 C C . GLY A 1 82 ? 3.501 -8.701 -0.501 1.00 82.69 82 GLY A C 1
ATOM 619 O O . GLY A 1 82 ? 2.596 -8.662 0.333 1.00 82.69 82 GLY A O 1
ATOM 620 N N . ILE A 1 83 ? 4.410 -7.727 -0.588 1.00 82.25 83 ILE A N 1
ATOM 621 C CA . ILE A 1 83 ? 4.410 -6.537 0.279 1.00 82.25 83 ILE A CA 1
ATOM 622 C C . ILE A 1 83 ? 3.267 -5.583 -0.093 1.00 82.25 83 ILE A C 1
ATOM 624 O O . ILE A 1 83 ? 2.710 -4.886 0.751 1.00 82.25 83 ILE A O 1
ATOM 628 N N . GLU A 1 84 ? 2.904 -5.564 -1.372 1.00 79.56 84 GLU A N 1
ATOM 629 C CA . GLU A 1 84 ? 1.841 -4.749 -1.939 1.00 79.56 84 GLU A CA 1
ATOM 630 C C . GLU A 1 84 ? 0.456 -5.202 -1.478 1.00 79.56 84 GLU A C 1
ATOM 632 O O . GLU A 1 84 ? -0.429 -4.367 -1.308 1.00 79.56 84 GLU A O 1
ATOM 637 N N . GLY A 1 85 ? 0.271 -6.500 -1.210 1.00 79.75 85 GLY A N 1
ATOM 638 C CA . GLY A 1 85 ? -0.979 -7.040 -0.681 1.00 79.75 85 GLY A CA 1
ATOM 639 C C . GLY A 1 85 ? -1.268 -6.568 0.746 1.00 79.75 85 GLY A C 1
ATOM 640 O O . GLY A 1 85 ? -2.424 -6.579 1.175 1.00 79.75 85 GLY A O 1
ATOM 641 N N . CYS A 1 86 ? -0.238 -6.115 1.466 1.00 79.38 86 CYS A N 1
ATOM 642 C CA . CYS A 1 86 ? -0.331 -5.547 2.812 1.00 79.38 86 CYS A CA 1
ATOM 643 C C . CYS A 1 86 ? -0.691 -4.052 2.819 1.00 79.38 86 CYS A C 1
ATOM 645 O O . CYS A 1 86 ? -0.861 -3.465 3.886 1.00 79.38 86 CYS A O 1
ATOM 647 N N . ILE A 1 87 ? -0.793 -3.412 1.653 1.00 81.50 87 ILE A N 1
ATOM 648 C CA . ILE A 1 87 ? -1.124 -1.992 1.543 1.00 81.50 87 ILE A CA 1
ATOM 649 C C . ILE A 1 87 ? -2.634 -1.777 1.733 1.00 81.50 87 ILE A C 1
ATOM 651 O O . ILE A 1 87 ? -3.456 -2.385 1.051 1.00 81.50 87 ILE A O 1
ATOM 655 N N . GLY A 1 88 ? -3.002 -0.833 2.605 1.00 77.94 88 GLY A N 1
ATOM 656 C CA . GLY A 1 88 ? -4.399 -0.483 2.886 1.00 77.94 88 GLY A CA 1
ATOM 657 C C . GLY A 1 88 ? -4.955 -1.205 4.114 1.00 77.94 88 GLY A C 1
ATOM 658 O O . GLY A 1 88 ? -4.193 -1.731 4.917 1.00 77.94 88 GLY A O 1
ATOM 659 N N . ASN A 1 89 ? -6.283 -1.170 4.295 1.00 77.56 89 ASN A N 1
ATOM 660 C CA . ASN A 1 89 ? -6.985 -1.714 5.474 1.00 77.56 89 ASN A CA 1
ATOM 661 C C . ASN A 1 89 ? -6.325 -1.338 6.815 1.00 77.56 89 ASN A C 1
ATOM 663 O O . ASN A 1 89 ? -6.288 -2.124 7.758 1.00 77.56 89 ASN A O 1
ATOM 667 N N . THR A 1 90 ? -5.766 -0.129 6.882 1.00 83.00 90 THR A N 1
ATOM 668 C CA . THR A 1 90 ? -5.067 0.365 8.063 1.00 83.00 90 THR A CA 1
ATOM 669 C C . THR A 1 90 ? -6.064 0.506 9.212 1.00 83.00 90 THR A C 1
ATOM 671 O O . THR A 1 90 ? -7.078 1.188 9.028 1.00 83.00 90 THR A O 1
ATOM 674 N N . PRO A 1 91 ? -5.799 -0.084 10.389 1.00 83.50 91 PRO A N 1
ATOM 675 C CA . PRO A 1 91 ? -6.763 -0.066 11.473 1.00 83.50 91 PRO A CA 1
ATOM 676 C C . PRO A 1 91 ? -7.016 1.365 11.959 1.00 83.50 91 PRO A C 1
ATOM 678 O O . PRO A 1 91 ? -6.093 2.181 12.088 1.00 83.50 91 PRO A O 1
ATOM 681 N N . LEU A 1 92 ? -8.291 1.649 12.228 1.00 89.69 92 LEU A N 1
ATOM 682 C CA . LEU A 1 92 ? -8.736 2.853 12.917 1.00 89.69 92 LEU A CA 1
ATOM 683 C C . LEU A 1 92 ? -8.880 2.536 14.404 1.00 89.69 92 LEU A C 1
ATOM 685 O O . LEU A 1 92 ? -9.628 1.643 14.790 1.00 89.69 92 LEU A O 1
ATOM 689 N N . ILE A 1 93 ? -8.154 3.274 15.237 1.00 90.88 93 ILE A N 1
ATOM 690 C CA . ILE A 1 93 ? -8.100 3.079 16.684 1.00 90.88 93 ILE A CA 1
ATOM 691 C C . ILE A 1 93 ? -8.795 4.260 17.349 1.00 90.88 93 ILE A C 1
ATOM 693 O O . ILE A 1 93 ? -8.362 5.402 17.203 1.00 90.88 93 ILE A O 1
ATOM 697 N N . LYS A 1 94 ? -9.859 4.007 18.109 1.00 94.50 94 LYS A N 1
ATOM 698 C CA . LYS A 1 94 ? -10.542 5.061 18.867 1.00 94.50 94 LYS A CA 1
ATOM 699 C C . LYS A 1 94 ? -9.674 5.556 20.022 1.00 94.50 94 LYS A C 1
ATOM 701 O O . LYS A 1 94 ? -9.294 4.771 20.892 1.00 94.50 94 LYS A O 1
ATOM 706 N N . ILE A 1 95 ? -9.408 6.863 20.074 1.00 96.56 95 ILE A N 1
ATOM 707 C CA . ILE A 1 95 ? -8.716 7.486 21.208 1.00 96.56 95 ILE A CA 1
ATOM 708 C C . ILE A 1 95 ? -9.764 7.855 22.257 1.00 96.56 95 ILE A C 1
ATOM 710 O O . ILE A 1 95 ? -10.380 8.920 22.186 1.00 96.56 95 ILE A O 1
ATOM 714 N N . LYS A 1 96 ? -9.973 6.959 23.227 1.00 96.56 96 LYS A N 1
ATOM 715 C CA . LYS A 1 96 ? -11.024 7.093 24.251 1.00 96.56 96 LYS A CA 1
ATOM 716 C C . LYS A 1 96 ? -10.916 8.404 25.035 1.00 96.56 96 LYS A C 1
ATOM 718 O O . LYS A 1 96 ? -11.866 9.174 25.043 1.00 96.56 96 LYS A O 1
ATOM 723 N N . SER A 1 97 ? -9.733 8.709 25.571 1.00 96.62 97 SER A N 1
ATOM 724 C CA . SER A 1 97 ? -9.498 9.901 26.400 1.00 96.62 97 SER A CA 1
ATOM 725 C C . SER A 1 97 ? -9.811 11.217 25.682 1.00 96.62 97 SER A C 1
ATOM 727 O O . SER A 1 97 ? -10.498 12.073 26.230 1.00 96.62 97 SER A O 1
ATOM 729 N N . LEU A 1 98 ? -9.345 11.381 24.440 1.00 95.44 98 LEU A N 1
ATOM 730 C CA . LEU A 1 98 ? -9.637 12.577 23.644 1.00 95.44 98 LEU A CA 1
ATOM 731 C C . LEU A 1 98 ? -11.108 12.632 23.226 1.00 95.44 98 LEU A C 1
ATOM 733 O O . LEU A 1 98 ? -11.691 13.716 23.193 1.00 95.44 98 LEU A O 1
ATOM 737 N N . SER A 1 99 ? -11.709 11.479 22.924 1.00 96.31 99 SER A N 1
ATOM 738 C CA . SER A 1 99 ? -13.119 11.431 22.537 1.00 96.31 99 SER A CA 1
ATOM 739 C C . SER A 1 99 ? -14.030 11.856 23.692 1.00 96.31 99 SER A C 1
ATOM 741 O O . SER A 1 99 ? -14.935 12.662 23.509 1.00 96.31 99 SER A O 1
ATOM 743 N N . GLU A 1 100 ? -13.751 11.368 24.900 1.00 96.50 100 GLU A N 1
ATOM 744 C CA . GLU A 1 100 ? -14.484 11.722 26.121 1.00 96.50 100 GLU A CA 1
ATOM 745 C C . GLU A 1 100 ? -14.285 13.192 26.501 1.00 96.50 100 GLU A C 1
ATOM 747 O O . GLU A 1 100 ? -15.247 13.874 26.841 1.00 96.50 100 GLU A O 1
ATOM 752 N N . PHE A 1 101 ? -13.057 13.708 26.389 1.00 96.62 101 PHE A N 1
ATOM 753 C CA . PHE A 1 101 ? -12.752 15.103 26.718 1.00 96.62 101 PHE A CA 1
ATOM 754 C C . PHE A 1 101 ? -13.437 16.107 25.780 1.00 96.62 101 PHE A C 1
ATOM 756 O O . PHE A 1 101 ? -13.836 17.187 26.207 1.00 96.62 101 PHE A O 1
ATOM 763 N N . THR A 1 102 ? -13.558 15.769 24.494 1.00 95.75 102 THR A N 1
ATOM 764 C CA . THR A 1 102 ? -14.103 16.681 23.474 1.00 95.75 102 THR A CA 1
ATOM 765 C C . THR A 1 102 ? -15.592 16.482 23.200 1.00 95.75 102 THR A C 1
ATOM 767 O O . THR A 1 102 ? -16.210 17.350 22.588 1.00 95.75 102 THR A O 1
ATOM 770 N N . GLY A 1 103 ? -16.171 15.349 23.611 1.00 95.00 103 GLY A N 1
ATOM 771 C CA . GLY A 1 103 ? -17.526 14.939 23.228 1.00 95.00 103 GLY A CA 1
ATOM 772 C C . GLY A 1 103 ? -17.655 14.486 21.766 1.00 95.00 103 GLY A C 1
ATOM 773 O O . GLY A 1 103 ? -18.753 14.149 21.327 1.00 95.00 103 GLY A O 1
ATOM 774 N N . CYS A 1 104 ? -16.553 14.453 21.011 1.00 95.12 104 CYS A N 1
ATOM 775 C CA . CYS A 1 104 ? -16.500 14.037 19.610 1.00 95.12 104 CYS A CA 1
ATOM 776 C C . CYS A 1 104 ? -15.865 12.649 19.479 1.00 95.12 104 CYS A C 1
ATOM 778 O O . CYS A 1 104 ? -14.999 12.277 20.263 1.00 95.12 104 CYS A O 1
ATOM 780 N N . GLU A 1 105 ? -16.220 11.878 18.450 1.00 96.06 105 GLU A N 1
ATOM 781 C CA . GLU A 1 105 ? -15.516 10.624 18.170 1.00 96.06 105 GLU A CA 1
ATOM 782 C C . GLU A 1 105 ? -14.176 10.888 17.470 1.00 96.06 105 GLU A C 1
ATOM 784 O O . GLU A 1 105 ? -14.131 11.313 16.316 1.00 96.06 105 GLU A O 1
ATOM 789 N N . ILE A 1 106 ? -13.071 10.622 18.173 1.00 96.06 106 ILE A N 1
ATOM 790 C CA . ILE A 1 106 ? -11.711 10.815 17.661 1.00 96.06 106 ILE A CA 1
ATOM 791 C C . ILE A 1 106 ? -11.074 9.454 17.377 1.00 96.06 106 ILE A C 1
ATOM 793 O O . ILE A 1 106 ? -10.854 8.639 18.279 1.00 96.06 106 ILE A O 1
ATOM 797 N N . LEU A 1 107 ? -10.734 9.227 16.107 1.00 94.94 107 LEU A N 1
ATOM 798 C CA . LEU A 1 107 ? -10.108 8.002 15.612 1.00 94.94 107 LEU A CA 1
ATOM 799 C C . LEU A 1 107 ? -8.691 8.288 15.092 1.00 94.94 107 LEU A C 1
ATOM 801 O O . LEU A 1 107 ? -8.460 9.260 14.375 1.00 94.94 107 LEU A O 1
ATOM 805 N N . ALA A 1 108 ? -7.744 7.413 15.417 1.00 90.56 108 ALA A N 1
ATOM 806 C CA . ALA A 1 108 ? -6.383 7.420 14.902 1.00 90.56 108 ALA A CA 1
ATOM 807 C C . ALA A 1 108 ? -6.220 6.376 13.798 1.00 90.56 108 ALA A C 1
ATOM 809 O O . ALA A 1 108 ? -6.549 5.208 13.985 1.00 90.56 108 ALA A O 1
ATOM 810 N N . LYS A 1 109 ? -5.641 6.774 12.666 1.00 88.62 109 LYS A N 1
ATOM 811 C CA . LYS A 1 109 ? -5.270 5.852 11.589 1.00 88.62 109 LYS A CA 1
ATOM 812 C C . LYS A 1 109 ? -3.841 5.351 11.798 1.00 88.62 109 LYS A C 1
ATOM 814 O O . LYS A 1 109 ? -2.891 6.129 11.694 1.00 88.62 109 LYS A O 1
ATOM 819 N N . ALA A 1 110 ? -3.681 4.064 12.098 1.00 83.50 110 ALA A N 1
ATOM 820 C CA . ALA A 1 110 ? -2.399 3.472 12.491 1.00 83.50 110 ALA A CA 1
ATOM 821 C C . ALA A 1 110 ? -1.487 3.132 11.293 1.00 83.50 110 ALA A C 1
ATOM 823 O O . ALA A 1 110 ? -1.162 1.977 11.036 1.00 83.50 110 ALA A O 1
ATOM 824 N N . GLU A 1 111 ? -1.049 4.155 10.556 1.00 80.62 111 GLU A N 1
ATOM 825 C CA . GLU A 1 111 ? -0.211 4.014 9.348 1.00 80.62 111 GLU A CA 1
ATOM 826 C C . GLU A 1 111 ? 1.168 3.377 9.607 1.00 80.62 111 GLU A C 1
ATOM 828 O O . GLU A 1 111 ? 1.779 2.862 8.680 1.00 80.62 111 GLU A O 1
ATOM 833 N N . ASN A 1 112 ? 1.658 3.384 10.853 1.00 66.75 112 ASN A N 1
ATOM 834 C CA . ASN A 1 112 ? 3.015 2.941 11.211 1.00 66.75 112 ASN A CA 1
ATOM 835 C C . ASN A 1 112 ? 3.235 1.418 11.210 1.00 66.75 112 ASN A C 1
ATOM 837 O O . ASN A 1 112 ? 4.352 0.980 11.472 1.00 66.75 112 ASN A O 1
ATOM 841 N N . LEU A 1 113 ? 2.215 0.605 10.919 1.00 64.44 113 LEU A N 1
ATOM 842 C CA . LEU A 1 113 ? 2.424 -0.828 10.665 1.00 64.44 113 LEU A CA 1
ATOM 843 C C . LEU A 1 113 ? 3.254 -1.054 9.387 1.00 64.44 113 LEU A C 1
ATOM 845 O O . LEU A 1 113 ? 3.901 -2.086 9.242 1.00 64.44 113 LEU A O 1
ATOM 849 N N . PHE A 1 114 ? 3.269 -0.060 8.493 1.00 66.12 114 PHE A N 1
ATOM 850 C CA . PHE A 1 114 ? 4.145 0.042 7.332 1.00 66.12 114 PHE A CA 1
ATOM 851 C C . PHE A 1 114 ? 4.668 1.480 7.194 1.00 66.12 114 PHE A C 1
ATOM 853 O O . PHE A 1 114 ? 4.485 2.334 8.060 1.00 66.12 114 PHE A O 1
ATOM 860 N N . SER A 1 115 ? 5.358 1.783 6.096 1.00 76.81 115 SER A N 1
ATOM 861 C CA . SER A 1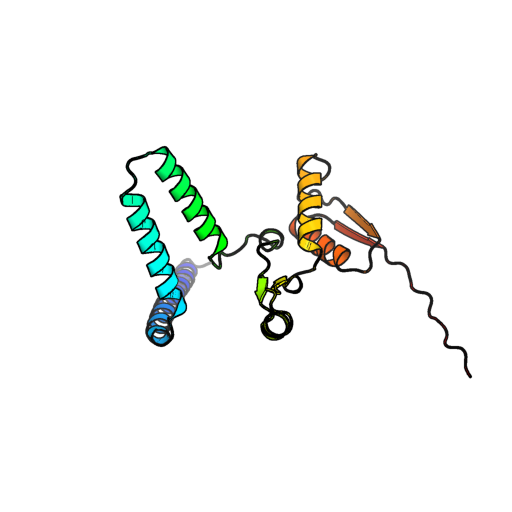 115 ? 5.690 3.169 5.783 1.00 76.81 115 SER A CA 1
ATOM 862 C C . SER A 1 115 ? 4.428 3.971 5.424 1.00 76.81 115 SER A C 1
ATOM 864 O O . SER A 1 115 ? 3.657 3.547 4.564 1.00 76.81 115 SER A O 1
ATOM 866 N N . ARG A 1 116 ? 4.261 5.173 6.003 1.00 80.12 116 ARG A N 1
ATOM 867 C CA . ARG A 1 116 ? 3.086 6.060 5.806 1.00 80.12 116 ARG A CA 1
ATOM 868 C C . ARG A 1 116 ? 2.735 6.368 4.344 1.00 80.12 116 ARG A C 1
ATOM 870 O O . ARG A 1 116 ? 1.619 6.778 4.053 1.00 80.12 116 ARG A O 1
ATOM 877 N N . HIS A 1 117 ? 3.694 6.237 3.430 1.00 85.19 117 HIS A N 1
ATOM 878 C CA . HIS A 1 117 ? 3.510 6.537 2.007 1.00 85.19 117 HIS A CA 1
ATOM 879 C C . HIS A 1 117 ? 3.379 5.280 1.136 1.00 85.19 117 HIS A C 1
ATOM 881 O O . HIS A 1 117 ? 3.246 5.409 -0.080 1.00 85.19 117 HIS A O 1
ATOM 887 N N . CYS A 1 118 ? 3.367 4.079 1.727 1.00 84.25 118 CYS A N 1
ATOM 888 C CA . CYS A 1 118 ? 3.316 2.817 0.985 1.00 84.25 118 CYS A CA 1
ATOM 889 C C . CYS A 1 118 ? 2.068 2.737 0.096 1.00 84.25 118 CYS A C 1
ATOM 891 O O . CYS A 1 118 ? 2.179 2.437 -1.090 1.00 84.25 118 CYS A O 1
ATOM 893 N N . GLY A 1 119 ? 0.908 3.153 0.621 1.00 85.50 119 GLY A N 1
ATOM 894 C CA . GLY A 1 119 ? -0.339 3.263 -0.143 1.00 85.50 119 GLY A CA 1
ATOM 895 C C . GLY A 1 119 ? -0.245 4.127 -1.388 1.00 85.50 119 GLY A C 1
ATOM 896 O O . GLY A 1 119 ? -0.618 3.704 -2.481 1.00 85.50 119 GLY A O 1
ATOM 897 N N . MET A 1 120 ? 0.296 5.329 -1.232 1.00 86.56 120 MET A N 1
ATOM 898 C CA . MET A 1 120 ? 0.446 6.267 -2.336 1.00 86.56 120 MET A CA 1
ATOM 899 C C . MET A 1 120 ? 1.411 5.732 -3.397 1.00 86.56 120 MET A C 1
ATOM 901 O O . MET A 1 120 ? 1.101 5.775 -4.586 1.00 86.56 120 MET A O 1
ATOM 905 N N . VAL A 1 121 ? 2.559 5.200 -2.974 1.00 90.56 121 VAL A N 1
ATOM 906 C CA . VAL A 1 121 ? 3.563 4.676 -3.903 1.00 90.56 121 VAL A CA 1
ATOM 907 C C . VAL A 1 121 ? 3.035 3.452 -4.650 1.00 90.56 121 VAL A C 1
ATOM 909 O O . VAL A 1 121 ? 3.192 3.383 -5.865 1.00 90.56 121 VAL A O 1
ATOM 912 N N . GLY A 1 122 ? 2.324 2.546 -3.972 1.00 90.12 122 GLY A N 1
ATOM 913 C CA . GLY A 1 122 ? 1.702 1.385 -4.616 1.00 90.12 122 GLY A CA 1
ATOM 914 C C . GLY A 1 122 ? 0.730 1.791 -5.724 1.00 90.12 122 GLY A C 1
ATOM 915 O O . GLY A 1 122 ? 0.790 1.256 -6.831 1.00 90.12 122 GLY A O 1
ATOM 916 N N . LEU A 1 123 ? -0.104 2.805 -5.469 1.00 89.81 123 LEU A N 1
ATOM 917 C CA . LEU A 1 123 ? -1.016 3.361 -6.473 1.00 89.81 123 LEU A CA 1
ATOM 918 C C . LEU A 1 123 ? -0.272 4.004 -7.653 1.00 89.81 123 LEU A C 1
ATOM 920 O O . LEU A 1 123 ? -0.686 3.840 -8.802 1.00 89.81 123 LEU A O 1
ATOM 924 N N . MET A 1 124 ? 0.819 4.730 -7.395 1.00 92.62 124 MET A N 1
ATOM 925 C CA . MET A 1 124 ? 1.627 5.356 -8.449 1.00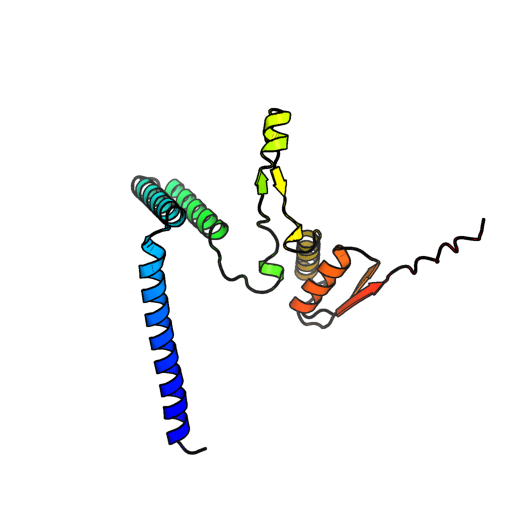 92.62 124 MET A CA 1
ATOM 926 C C . MET A 1 124 ? 2.300 4.315 -9.345 1.00 92.62 124 MET A C 1
ATOM 928 O O . MET A 1 124 ? 2.216 4.433 -10.568 1.00 92.62 124 MET A O 1
ATOM 932 N N . THR A 1 125 ? 2.913 3.285 -8.757 1.00 92.12 125 THR A N 1
ATOM 933 C CA . THR A 1 125 ? 3.551 2.192 -9.501 1.00 92.12 125 THR A CA 1
ATOM 934 C C . THR A 1 125 ? 2.525 1.429 -10.335 1.00 92.12 125 THR A C 1
ATOM 936 O O . THR A 1 125 ? 2.722 1.286 -11.538 1.00 92.12 125 THR A O 1
ATOM 939 N N . ALA A 1 126 ? 1.380 1.051 -9.756 1.00 91.56 126 ALA A N 1
ATOM 940 C CA . ALA A 1 126 ? 0.312 0.365 -10.490 1.00 91.56 126 ALA A CA 1
ATOM 941 C C . ALA A 1 126 ? -0.234 1.204 -11.661 1.00 91.56 126 ALA A C 1
ATOM 943 O O . ALA A 1 126 ? -0.544 0.681 -12.731 1.00 91.56 126 ALA A O 1
ATOM 944 N N . LYS A 1 127 ? -0.325 2.529 -11.492 1.00 94.81 127 LYS A N 1
ATOM 945 C CA . LYS A 1 127 ? -0.738 3.446 -12.563 1.00 94.81 127 LYS A CA 1
ATOM 946 C C . LYS A 1 127 ? 0.320 3.597 -13.658 1.00 94.81 127 LYS A C 1
ATOM 948 O O . LYS A 1 127 ? -0.030 3.835 -14.810 1.00 94.81 127 LYS A O 1
ATOM 953 N N . ALA A 1 128 ? 1.602 3.527 -13.315 1.00 94.25 128 ALA A N 1
ATOM 954 C CA . ALA A 1 128 ? 2.678 3.544 -14.300 1.00 94.25 128 ALA A CA 1
ATOM 955 C C . ALA A 1 128 ? 2.699 2.237 -15.109 1.00 94.25 128 ALA A C 1
ATOM 957 O O . ALA A 1 128 ? 2.811 2.287 -16.333 1.00 94.25 128 ALA A O 1
ATOM 958 N N . GLU A 1 129 ? 2.487 1.099 -14.448 1.00 94.44 129 GLU A N 1
ATOM 959 C CA . GLU A 1 129 ? 2.345 -0.214 -15.089 1.00 94.44 129 GLU A CA 1
ATOM 960 C C . GLU A 1 129 ? 1.141 -0.266 -16.032 1.00 94.44 129 GLU A C 1
ATOM 962 O O . GLU A 1 129 ? 1.271 -0.684 -17.179 1.00 94.44 129 GLU A O 1
ATOM 967 N N . SER A 1 130 ? -0.024 0.237 -15.607 1.00 95.69 130 SER A N 1
ATOM 968 C CA . SER A 1 130 ? -1.223 0.241 -16.460 1.00 95.69 130 SER A CA 1
ATOM 969 C C . SER A 1 130 ? -1.091 1.129 -17.698 1.00 95.69 130 SER A C 1
ATOM 971 O O . SER A 1 130 ? -1.770 0.908 -18.698 1.00 95.69 130 SER A O 1
ATOM 973 N N . LYS A 1 131 ? -0.198 2.121 -17.654 1.00 96.12 131 LYS A N 1
ATOM 974 C CA . LYS A 1 131 ? 0.160 2.969 -18.797 1.00 96.12 131 LYS A CA 1
ATOM 975 C C . LYS A 1 131 ? 1.292 2.391 -19.653 1.00 96.12 131 LYS A C 1
ATOM 977 O O . LYS A 1 131 ? 1.677 3.036 -20.624 1.00 96.12 131 LYS A O 1
ATOM 982 N N . GLY A 1 132 ? 1.854 1.239 -19.285 1.00 94.00 132 GLY A N 1
ATOM 983 C CA . GLY A 1 132 ? 3.017 0.648 -19.949 1.00 94.00 132 GLY A CA 1
ATOM 984 C C . GLY A 1 132 ? 4.317 1.436 -19.759 1.00 94.00 132 GLY A C 1
ATOM 985 O O . GLY A 1 132 ? 5.265 1.227 -20.506 1.00 94.00 132 GLY A O 1
ATOM 986 N N . LEU A 1 133 ? 4.371 2.356 -18.788 1.00 94.62 133 LEU A N 1
ATOM 987 C CA . LEU A 1 133 ? 5.583 3.123 -18.464 1.00 94.62 133 LEU A CA 1
ATOM 988 C C . LEU A 1 133 ? 6.575 2.306 -17.630 1.00 94.62 133 LEU A C 1
ATOM 990 O O . LEU A 1 133 ? 7.759 2.620 -17.612 1.00 94.62 133 LEU A O 1
ATOM 994 N N . LEU A 1 134 ? 6.071 1.300 -16.916 1.00 94.25 134 LEU A N 1
ATOM 995 C CA . LEU A 1 134 ? 6.848 0.311 -16.182 1.00 94.25 134 LEU A CA 1
ATOM 996 C C . LEU A 1 134 ? 6.345 -1.076 -16.561 1.00 94.25 134 LEU A C 1
ATOM 998 O O . LEU A 1 134 ? 5.143 -1.275 -16.747 1.00 94.25 134 LEU A O 1
ATOM 1002 N N . VAL A 1 135 ? 7.260 -2.034 -16.647 1.00 94.12 135 VAL A N 1
ATOM 1003 C CA . VAL A 1 135 ? 6.928 -3.437 -16.901 1.00 94.12 135 VAL A CA 1
ATOM 1004 C C . VAL A 1 135 ? 7.492 -4.277 -15.758 1.00 94.12 135 VAL A C 1
ATOM 1006 O O . VAL A 1 135 ? 8.706 -4.273 -15.580 1.00 94.12 135 VAL A O 1
ATOM 1009 N N . PRO A 1 136 ? 6.674 -5.011 -14.983 1.00 94.31 136 PRO A N 1
ATOM 1010 C CA . PRO A 1 136 ? 7.169 -5.811 -13.865 1.00 94.31 136 PRO A CA 1
ATOM 1011 C C . PRO A 1 136 ? 8.341 -6.714 -14.257 1.00 94.31 136 PRO A C 1
ATOM 1013 O O . PRO A 1 136 ? 8.340 -7.323 -15.326 1.00 94.31 136 PRO A O 1
ATOM 1016 N N . HIS A 1 137 ? 9.341 -6.803 -13.379 1.00 94.12 137 HIS A N 1
ATOM 1017 C CA . HIS A 1 137 ? 10.580 -7.564 -13.588 1.00 94.12 137 HIS A CA 1
ATOM 1018 C C . HIS A 1 137 ? 11.452 -7.124 -14.776 1.00 94.12 137 HIS A C 1
ATOM 1020 O O . HIS A 1 137 ? 12.409 -7.822 -15.110 1.00 94.12 137 HIS A O 1
ATOM 1026 N N . SER A 1 138 ? 11.197 -5.961 -15.381 1.00 93.75 138 SER A N 1
ATOM 1027 C CA . SER A 1 138 ? 12.064 -5.391 -16.424 1.00 93.75 138 SER A CA 1
ATOM 1028 C C . SER A 1 138 ? 13.471 -5.048 -15.926 1.00 93.75 138 SER A C 1
ATOM 1030 O O . SER A 1 138 ? 14.409 -4.960 -16.716 1.00 93.75 138 SER A O 1
ATOM 1032 N N . GLY A 1 139 ? 13.634 -4.830 -14.616 1.00 93.12 139 GLY A N 1
ATOM 1033 C CA . GLY A 1 139 ? 14.855 -4.265 -14.047 1.00 93.12 139 GLY A CA 1
ATOM 1034 C C . GLY A 1 139 ? 14.984 -2.751 -14.252 1.00 93.12 139 GLY A C 1
ATOM 1035 O O . GLY A 1 139 ? 16.071 -2.210 -14.010 1.00 93.12 139 GLY A O 1
ATOM 1036 N N . ASP A 1 140 ? 13.899 -2.077 -14.657 1.00 93.50 140 ASP A N 1
ATOM 1037 C CA . ASP A 1 140 ? 13.832 -0.618 -14.779 1.00 93.50 140 ASP A CA 1
ATOM 1038 C C . ASP A 1 140 ? 14.202 0.065 -13.463 1.00 93.50 140 ASP A C 1
ATOM 1040 O O . ASP A 1 140 ? 14.012 -0.476 -12.370 1.00 93.50 140 ASP A O 1
ATOM 1044 N N . THR A 1 141 ? 14.753 1.274 -13.565 1.00 94.62 141 THR A N 1
ATOM 1045 C CA . THR A 1 141 ? 15.232 2.024 -12.402 1.00 94.62 141 THR A CA 1
ATOM 1046 C C . THR A 1 141 ? 14.350 3.228 -12.117 1.00 94.62 141 THR A C 1
ATOM 1048 O O . THR A 1 141 ? 14.215 4.116 -12.955 1.00 94.62 141 THR A O 1
ATOM 1051 N N . ILE A 1 142 ? 13.803 3.285 -10.903 1.00 94.50 142 ILE A N 1
ATOM 1052 C CA . ILE A 1 142 ? 13.032 4.424 -10.408 1.00 94.50 142 ILE A CA 1
ATOM 1053 C C . ILE A 1 142 ? 13.940 5.317 -9.558 1.00 94.50 142 ILE A C 1
ATOM 1055 O O . ILE A 1 142 ? 14.555 4.854 -8.592 1.00 94.50 142 ILE A O 1
ATOM 1059 N N . TYR A 1 143 ? 14.010 6.597 -9.921 1.00 94.00 143 TYR A N 1
ATOM 1060 C CA . TYR A 1 143 ? 14.779 7.621 -9.216 1.00 94.00 143 TYR A CA 1
ATOM 1061 C C . TYR A 1 143 ? 13.846 8.542 -8.435 1.00 94.00 143 TYR A C 1
ATOM 1063 O O . TYR A 1 143 ? 12.904 9.080 -9.007 1.00 94.00 143 TYR A O 1
ATOM 1071 N N . GLU A 1 144 ? 14.135 8.752 -7.151 1.00 92.88 144 GLU A N 1
ATOM 1072 C CA . GLU A 1 144 ? 13.371 9.662 -6.290 1.00 92.88 144 GLU A CA 1
ATOM 1073 C C . GLU A 1 144 ? 14.309 10.443 -5.359 1.00 92.88 144 GLU A C 1
ATOM 1075 O O . GLU A 1 144 ? 15.216 9.888 -4.733 1.00 92.88 144 GLU A O 1
ATOM 1080 N N . GLY A 1 145 ? 14.094 11.754 -5.256 1.00 91.69 145 GLY A N 1
ATOM 1081 C CA . GLY A 1 145 ? 14.850 12.638 -4.369 1.00 91.69 145 GLY A CA 1
ATOM 1082 C C . GLY A 1 145 ? 14.195 12.762 -2.995 1.00 91.69 145 GLY A C 1
ATOM 1083 O O . GLY A 1 145 ? 13.486 13.734 -2.748 1.00 91.69 145 GLY A O 1
ATOM 1084 N N . THR A 1 146 ? 14.403 11.798 -2.094 1.00 89.12 146 THR A N 1
ATOM 1085 C CA . THR A 1 146 ? 13.709 11.768 -0.795 1.00 89.12 146 THR A CA 1
ATOM 1086 C C . THR A 1 146 ? 14.575 11.237 0.345 1.00 89.12 146 THR A C 1
ATOM 1088 O O . THR A 1 146 ? 15.367 10.317 0.171 1.00 89.12 146 THR A O 1
ATOM 1091 N N . VAL A 1 147 ? 14.383 11.803 1.539 1.00 81.88 147 VAL A N 1
ATOM 1092 C CA . VAL A 1 147 ? 14.975 11.348 2.816 1.00 81.88 147 VAL A CA 1
ATOM 1093 C C . VAL A 1 147 ? 13.930 10.711 3.744 1.00 81.88 147 VAL A C 1
ATOM 1095 O O . VAL A 1 147 ? 14.216 10.439 4.906 1.00 81.88 147 VAL A O 1
ATOM 1098 N N . GLY A 1 148 ? 12.695 10.534 3.262 1.00 85.06 148 GLY A N 1
ATOM 1099 C CA . GLY A 1 148 ? 11.540 10.193 4.091 1.00 85.06 148 GLY A CA 1
ATOM 1100 C C . GLY A 1 148 ? 10.930 8.821 3.812 1.00 85.06 148 GLY A C 1
ATOM 1101 O O . GLY A 1 148 ? 11.449 7.992 3.064 1.00 85.06 148 GLY A O 1
ATOM 1102 N N . SER A 1 149 ? 9.751 8.609 4.391 1.00 88.88 149 SER A N 1
ATOM 1103 C CA . SER A 1 149 ? 8.954 7.383 4.262 1.00 88.88 149 SER A CA 1
ATOM 1104 C C . SER A 1 149 ? 8.595 7.033 2.813 1.00 88.88 149 SER A C 1
ATOM 1106 O O . SER A 1 149 ? 8.433 5.852 2.499 1.00 88.88 149 SER A O 1
ATOM 1108 N N . THR A 1 150 ? 8.531 8.009 1.903 1.00 90.50 150 THR A N 1
ATOM 1109 C CA . THR A 1 150 ? 8.368 7.751 0.462 1.00 90.50 150 THR A CA 1
ATOM 1110 C C . THR A 1 150 ? 9.501 6.889 -0.087 1.00 90.50 150 THR A C 1
ATOM 1112 O O . THR A 1 150 ? 9.225 5.917 -0.781 1.00 90.50 150 THR A O 1
ATOM 1115 N N . GLY A 1 151 ? 10.755 7.163 0.288 1.00 92.12 151 GLY A N 1
ATOM 1116 C CA . GLY A 1 151 ? 11.908 6.405 -0.206 1.00 92.12 151 GLY A CA 1
ATOM 1117 C C . GLY A 1 151 ? 11.901 4.960 0.271 1.00 92.12 151 GLY A C 1
ATOM 1118 O O . GLY A 1 151 ? 12.098 4.045 -0.521 1.00 92.12 151 GLY A O 1
ATOM 1119 N N . ILE A 1 152 ? 11.576 4.746 1.550 1.00 91.00 152 ILE A N 1
ATOM 1120 C CA . ILE A 1 152 ? 11.425 3.400 2.124 1.00 91.00 152 ILE A CA 1
ATOM 1121 C C . ILE A 1 152 ? 10.287 2.640 1.426 1.00 91.00 152 ILE A C 1
ATOM 1123 O O . ILE A 1 152 ? 10.451 1.479 1.059 1.00 91.00 152 ILE A O 1
ATOM 1127 N N . SER A 1 153 ? 9.149 3.306 1.202 1.00 91.19 153 SER A N 1
ATOM 1128 C CA . SER A 1 153 ? 7.994 2.719 0.504 1.00 91.19 153 SER A CA 1
ATOM 1129 C C . SER A 1 153 ? 8.347 2.299 -0.919 1.00 91.19 153 SER A C 1
ATOM 1131 O O . SER A 1 153 ? 8.031 1.192 -1.347 1.00 91.19 153 SER A O 1
ATOM 1133 N N . LEU A 1 154 ? 9.027 3.189 -1.642 1.00 93.62 154 LEU A N 1
ATOM 1134 C CA . LEU A 1 154 ? 9.424 2.974 -3.023 1.00 93.62 154 LEU A CA 1
ATOM 1135 C C . LEU A 1 154 ? 10.461 1.865 -3.135 1.00 93.62 154 LEU A C 1
ATOM 1137 O O . LEU A 1 154 ? 10.306 0.987 -3.972 1.00 93.62 154 LEU A O 1
ATOM 1141 N N . ALA A 1 155 ? 11.456 1.830 -2.249 1.00 92.75 155 ALA A N 1
ATOM 1142 C CA . ALA A 1 155 ? 12.427 0.744 -2.208 1.00 92.75 155 ALA A CA 1
ATOM 1143 C C . ALA A 1 155 ? 11.757 -0.624 -1.985 1.00 92.75 155 ALA A C 1
ATOM 1145 O O . ALA A 1 155 ? 12.085 -1.583 -2.687 1.00 92.75 155 ALA A O 1
ATOM 1146 N N . ALA A 1 156 ? 10.794 -0.708 -1.060 1.00 91.88 156 ALA A N 1
ATOM 1147 C CA . ALA A 1 156 ? 10.062 -1.942 -0.781 1.00 91.88 156 ALA A CA 1
ATOM 1148 C C . ALA A 1 156 ? 9.250 -2.423 -1.997 1.00 91.88 156 ALA A C 1
ATOM 1150 O O . ALA A 1 156 ? 9.375 -3.578 -2.404 1.00 91.88 156 ALA A O 1
ATOM 1151 N N . ILE A 1 157 ? 8.472 -1.529 -2.616 1.00 92.81 157 ILE A N 1
ATOM 1152 C CA . ILE A 1 157 ? 7.641 -1.854 -3.786 1.00 92.81 157 ILE A CA 1
ATOM 1153 C C . ILE A 1 157 ? 8.506 -2.183 -5.004 1.00 92.81 157 ILE A C 1
ATOM 1155 O O . ILE A 1 157 ? 8.251 -3.179 -5.679 1.00 92.81 157 ILE A O 1
ATOM 1159 N N . CYS A 1 158 ? 9.563 -1.408 -5.266 1.00 94.62 158 CYS A N 1
ATOM 1160 C CA . CYS A 1 158 ? 10.504 -1.697 -6.345 1.00 94.62 158 CYS A CA 1
ATOM 1161 C C . CYS A 1 158 ? 11.099 -3.091 -6.195 1.00 94.62 158 CYS A C 1
ATOM 1163 O O . CYS A 1 158 ? 11.120 -3.856 -7.157 1.00 94.62 158 CYS A O 1
ATOM 1165 N N . ARG A 1 159 ? 11.530 -3.456 -4.981 1.00 93.62 159 ARG A N 1
ATOM 1166 C CA . ARG A 1 159 ? 12.109 -4.777 -4.744 1.00 93.62 159 ARG A CA 1
ATOM 1167 C C . ARG A 1 159 ? 11.101 -5.897 -4.994 1.00 93.62 159 ARG A C 1
ATOM 1169 O O . ARG A 1 159 ? 11.476 -6.882 -5.623 1.00 93.62 159 ARG A O 1
ATOM 1176 N N . ALA A 1 160 ? 9.859 -5.738 -4.538 1.00 92.62 160 ALA A N 1
ATOM 1177 C CA . ALA A 1 160 ? 8.799 -6.722 -4.747 1.00 92.62 160 ALA A CA 1
ATOM 1178 C C . ALA A 1 160 ? 8.433 -6.889 -6.232 1.00 92.62 160 ALA A C 1
ATOM 1180 O O . ALA A 1 160 ? 8.275 -8.010 -6.706 1.00 92.62 160 ALA A O 1
ATOM 1181 N N . ARG A 1 161 ? 8.383 -5.787 -6.990 1.00 92.81 161 ARG A N 1
ATOM 1182 C CA . ARG A 1 161 ? 8.011 -5.778 -8.416 1.00 92.81 161 ARG A CA 1
ATOM 1183 C C . ARG A 1 161 ? 9.170 -6.010 -9.391 1.00 92.81 161 ARG A C 1
ATOM 1185 O O . ARG A 1 161 ? 8.958 -6.062 -10.598 1.00 92.81 161 ARG A O 1
ATOM 1192 N N . GLY A 1 162 ? 10.396 -6.172 -8.891 1.00 93.69 162 GLY A N 1
ATOM 1193 C CA . GLY A 1 162 ? 11.578 -6.431 -9.721 1.00 93.69 162 GLY A CA 1
ATOM 1194 C C . GLY A 1 162 ? 12.173 -5.192 -10.402 1.00 93.69 162 GLY A C 1
ATOM 1195 O O . GLY A 1 162 ? 12.869 -5.327 -11.405 1.00 93.69 162 GLY A O 1
ATOM 1196 N N . TYR A 1 163 ? 11.931 -4.005 -9.851 1.00 96.06 163 TYR A N 1
ATOM 1197 C CA . TYR A 1 163 ? 12.565 -2.747 -10.249 1.00 96.06 163 TYR A CA 1
ATOM 1198 C C . TYR A 1 163 ? 13.790 -2.439 -9.378 1.00 96.06 163 TYR A C 1
ATOM 1200 O O . TYR A 1 163 ? 13.932 -2.922 -8.249 1.00 96.06 163 TYR A O 1
ATOM 1208 N N . LYS A 1 164 ? 14.666 -1.563 -9.869 1.00 95.94 164 LYS A N 1
ATOM 1209 C CA . LYS A 1 164 ? 15.731 -0.933 -9.079 1.00 95.94 164 LYS A CA 1
ATOM 1210 C C . LYS A 1 164 ? 15.226 0.392 -8.507 1.00 95.94 164 LYS A C 1
ATOM 1212 O O . LYS A 1 164 ? 14.492 1.121 -9.168 1.00 95.94 164 LYS A O 1
ATOM 1217 N N . ALA A 1 165 ? 15.641 0.726 -7.289 1.00 94.81 165 ALA A N 1
ATOM 1218 C CA . ALA A 1 165 ? 15.316 1.997 -6.645 1.00 94.81 165 ALA A CA 1
ATOM 1219 C C . ALA A 1 165 ? 16.600 2.778 -6.352 1.00 94.81 165 ALA A C 1
ATOM 1221 O O . ALA A 1 165 ? 17.490 2.267 -5.674 1.00 94.81 165 ALA A O 1
ATOM 1222 N N . HIS A 1 166 ? 16.681 4.017 -6.833 1.00 94.75 166 HIS A N 1
ATOM 1223 C CA . HIS A 1 166 ? 17.776 4.938 -6.537 1.00 94.75 166 HIS A CA 1
ATOM 1224 C C . HIS A 1 166 ? 17.249 6.166 -5.804 1.00 94.75 166 HIS A C 1
ATOM 1226 O O . HIS A 1 166 ? 16.497 6.967 -6.358 1.00 94.75 166 HIS A O 1
ATOM 1232 N N . MET A 1 167 ? 17.659 6.310 -4.545 1.00 92.88 167 MET A N 1
ATOM 1233 C CA . MET A 1 167 ? 17.281 7.448 -3.714 1.00 92.88 167 MET A CA 1
ATOM 1234 C C . MET A 1 167 ? 18.397 8.487 -3.741 1.00 92.88 167 MET A C 1
ATOM 1236 O O . MET A 1 167 ? 19.549 8.169 -3.440 1.00 92.88 167 MET A O 1
ATOM 1240 N N . SER A 1 168 ? 18.061 9.728 -4.081 1.00 90.56 168 SER A N 1
ATOM 1241 C CA . SER A 1 168 ? 18.990 10.851 -3.964 1.00 90.56 168 SER A CA 1
ATOM 1242 C C . SER A 1 168 ? 18.663 11.647 -2.710 1.00 90.56 168 SER A C 1
ATOM 1244 O O . SER A 1 168 ? 17.549 12.144 -2.543 1.00 90.56 168 SER A O 1
ATOM 1246 N N . VAL A 1 169 ? 19.636 11.763 -1.811 1.00 89.06 169 VAL A N 1
ATOM 1247 C CA . VAL A 1 169 ? 19.494 12.510 -0.561 1.00 89.06 169 VAL A CA 1
ATOM 1248 C C . VAL A 1 169 ? 20.386 13.740 -0.590 1.00 89.06 169 VAL A C 1
ATOM 1250 O O . VAL A 1 169 ? 21.556 13.678 -0.971 1.00 89.06 169 VAL A O 1
ATOM 1253 N N . ARG A 1 170 ? 19.847 14.884 -0.161 1.00 85.94 170 ARG A N 1
ATOM 1254 C CA . ARG A 1 170 ? 20.669 16.077 0.041 1.00 85.94 170 ARG A CA 1
ATOM 1255 C C . ARG A 1 170 ? 21.526 15.860 1.281 1.00 85.94 170 ARG A C 1
ATOM 1257 O O . ARG A 1 170 ? 21.000 15.640 2.370 1.00 85.94 170 ARG A O 1
ATOM 1264 N N . ARG A 1 171 ? 22.842 15.998 1.135 1.00 83.88 171 ARG A N 1
ATOM 1265 C CA . ARG A 1 171 ? 23.745 16.089 2.282 1.00 83.88 171 ARG A CA 1
ATOM 1266 C C . ARG A 1 171 ? 23.385 17.341 3.083 1.00 83.88 171 ARG A C 1
ATOM 1268 O O . ARG A 1 171 ? 23.505 18.453 2.572 1.00 83.88 171 ARG A O 1
ATOM 1275 N N . LEU A 1 172 ? 22.922 17.166 4.319 1.00 77.38 172 LEU A N 1
ATOM 1276 C CA . LEU A 1 172 ? 22.770 18.289 5.238 1.00 77.38 172 LEU A CA 1
ATOM 1277 C C . LEU A 1 172 ? 24.177 18.778 5.592 1.00 77.38 172 LEU A C 1
ATOM 1279 O O . LEU A 1 172 ? 25.012 17.998 6.053 1.00 77.38 172 LEU A O 1
ATOM 1283 N N . ALA A 1 173 ? 24.460 20.051 5.319 1.00 70.19 173 ALA A N 1
ATOM 1284 C CA . ALA A 1 173 ? 25.674 20.677 5.815 1.00 70.19 173 ALA A CA 1
ATOM 1285 C C . ALA A 1 173 ? 25.619 20.654 7.349 1.00 70.19 173 ALA A C 1
ATOM 1287 O O . ALA A 1 173 ? 24.610 21.053 7.936 1.00 70.19 173 ALA A O 1
ATOM 1288 N N . HIS A 1 174 ? 26.678 20.154 7.988 1.00 66.38 174 HIS A N 1
ATOM 1289 C CA . HIS A 1 174 ? 26.835 20.254 9.435 1.00 66.38 174 HIS A CA 1
ATOM 1290 C C . HIS A 1 174 ? 26.707 21.736 9.810 1.00 66.38 174 HIS A C 1
ATOM 1292 O O . HIS A 1 174 ? 27.496 22.554 9.339 1.00 66.38 174 HIS A O 1
ATOM 1298 N N . LYS A 1 175 ? 25.724 22.103 10.643 1.00 59.66 175 LYS A N 1
ATOM 1299 C CA . LYS A 1 175 ? 25.840 23.347 11.406 1.00 59.66 175 LYS A CA 1
ATOM 1300 C C . LYS A 1 175 ? 26.988 23.108 12.376 1.00 59.66 175 LYS A C 1
ATOM 1302 O O . LYS A 1 175 ? 26.807 22.428 13.381 1.00 59.66 175 LYS A O 1
ATOM 1307 N N . THR A 1 176 ? 28.176 23.592 12.029 1.00 56.28 176 THR A N 1
ATOM 1308 C CA . THR A 1 176 ? 29.241 23.802 13.002 1.00 56.28 176 THR A CA 1
ATOM 1309 C C . THR A 1 176 ? 28.646 24.729 14.053 1.00 56.28 176 THR A C 1
ATOM 1311 O O . THR A 1 176 ? 28.371 25.894 13.769 1.00 56.28 176 THR A O 1
ATOM 1314 N N . LEU A 1 177 ? 28.324 24.180 15.223 1.00 58.91 177 LEU A N 1
ATOM 1315 C CA . LEU A 1 177 ? 28.099 24.975 16.419 1.00 58.91 177 LEU A CA 1
ATOM 1316 C C . LEU A 1 177 ? 29.460 25.596 16.722 1.00 58.91 177 LEU A C 1
ATOM 1318 O O . LEU A 1 177 ? 30.327 24.932 17.277 1.00 58.91 177 LEU A O 1
ATOM 1322 N N . ALA A 1 178 ? 29.686 26.801 16.206 1.00 58.22 178 ALA A N 1
ATOM 1323 C CA . ALA A 1 178 ? 30.822 27.606 16.601 1.00 58.22 178 ALA A CA 1
ATOM 1324 C C . ALA A 1 178 ? 30.557 28.072 18.035 1.00 58.22 178 ALA A C 1
ATOM 1326 O O . ALA A 1 178 ? 29.589 28.791 18.279 1.00 58.22 178 ALA A O 1
ATOM 1327 N N . ASP A 1 179 ? 31.353 27.511 18.941 1.00 52.31 179 ASP A N 1
ATOM 1328 C CA . ASP A 1 179 ? 31.898 28.078 20.174 1.00 52.31 179 ASP A CA 1
ATOM 1329 C C . ASP A 1 179 ? 31.295 29.418 20.636 1.00 52.31 179 ASP A C 1
ATOM 1331 O O . ASP A 1 179 ? 31.465 30.452 19.986 1.00 52.31 179 ASP A O 1
ATOM 1335 N N . ASN A 1 180 ? 30.651 29.379 21.809 1.00 52.91 180 ASN A N 1
ATOM 1336 C CA . ASN A 1 180 ? 30.542 30.513 22.732 1.00 52.91 180 ASN A CA 1
ATOM 1337 C C . ASN A 1 180 ? 31.604 30.360 23.819 1.00 52.91 180 ASN A C 1
ATOM 1339 O O . ASN A 1 180 ? 31.744 29.214 24.312 1.00 52.91 180 ASN A O 1
#

Foldseek 3Di:
DDPVVVVVVVVVVVVVVVVVVVVVVVVVVVCPVPPPDVVVVVVVLVVLVVVLVPDPDPVVNVVSVVVSVVVVVLPDPDDADAPLSVPDSFDWAWPVVVCVVVVHTDTDRRCVVAQVCLNVLSVVVVVCVVVVVDDFLPQAEDEDADPGSSQVSNCRVCVRRNYHYHYHYDDDDDPPPPDD

InterPro domains:
  IPR001926 Tryptophan synthase beta chain-like, PALP domain [PF00291] (84-170)
  IPR036052 Tryptophan synthase beta chain-like, PALP domain superfamily [G3DSA:3.40.50.1100] (87-113)
  IPR036052 Tryptophan synthase beta chain-like, PALP domain superfamily [G3DSA:3.40.50.1100] (114-169)
  IPR036052 Tryptophan synthase beta chain-like, PALP domain superfamily [SSF53686] (79-171)
  IPR050214 Cysteine synthase/Cystathionine beta-synthase [PTHR10314] (83-167)

Radius of gyration: 25.69 Å; chains: 1; bounding box: 69×77×47 Å

Sequence (180 aa):
MSDRSKYYILGAFLLGAAAAIAYSKRLSAENNNDNGDDQSLLAQQQSLLLQLAKVNDLDALRKGLLEVERSLAQGTGAIREGIEGCIGNTPLIKIKSLSEFTGCEILAKAENLFSRHCGMVGLMTAKAESKGLLVPHSGDTIYEGTVGSTGISLAAICRARGYKAHMSVRRLAHKTLADN

Organism: Curvularia clavata (NCBI:txid95742)

pLDDT: mean 78.83, std 15.01, range [44.09, 96.62]

Secondary structure (DSSP, 8-state):
--THHHHHHHHHHHHHHHHHHHHHHHHHHHGGGS-HHHHHHHHHHHHHHHHHTT---HHHHHHHHHHHHHHHHHHS-PPPSTTGGGSS-PPEEE-HHHHHHHSS--EEE-GGGS-TTHHHHHHHHHHHHHTTSS-TTS--EEEE--SSHHHHHHHHHHHHHT-EEEE----PPP------